Protein AF-A0A8I0K1K8-F1 (afdb_monomer_lite)

Radius of gyration: 28.39 Å; chains: 1; bounding box: 52×17×88 Å

Secondary structure (DSSP, 8-state):
-HHHHHHHHHHHHHHHHHHHHHHHHHHHHHHHHHHHHHHHHHHHHHHHHHHHHHHHHHHHHHHB-TTS-B-HHHHHHHHHHHHHHHHHHHHHHHHS--

Structure (mmCIF, N/CA/C/O backbone):
data_AF-A0A8I0K1K8-F1
#
_entry.id   AF-A0A8I0K1K8-F1
#
loop_
_atom_site.group_PDB
_atom_site.id
_atom_site.type_symbol
_atom_site.label_atom_id
_atom_site.label_alt_id
_atom_site.label_comp_id
_atom_site.label_asym_id
_atom_site.label_entity_id
_atom_site.label_seq_id
_atom_site.pdbx_PDB_ins_code
_atom_site.Cartn_x
_atom_site.Cartn_y
_atom_site.Cartn_z
_atom_site.occupancy
_atom_site.B_iso_or_equiv
_atom_site.auth_seq_id
_atom_site.auth_comp_id
_atom_site.auth_asym_id
_atom_site.auth_atom_id
_atom_site.pdbx_PDB_model_num
ATOM 1 N N . MET A 1 1 ? -26.674 -11.161 52.240 1.00 56.84 1 MET A N 1
ATOM 2 C CA . MET A 1 1 ? -25.322 -11.538 51.768 1.00 56.84 1 MET A CA 1
ATOM 3 C C . MET A 1 1 ? -25.338 -12.189 50.384 1.00 56.84 1 MET A C 1
ATOM 5 O O . MET A 1 1 ? -24.411 -11.940 49.630 1.00 56.84 1 MET A O 1
ATOM 9 N N . SER A 1 2 ? -26.364 -12.963 50.002 1.00 63.75 2 SER A N 1
ATOM 10 C CA . SER A 1 2 ? -26.422 -13.612 48.678 1.00 63.75 2 SER A CA 1
ATOM 11 C C . SER A 1 2 ? -26.743 -12.669 47.505 1.00 63.75 2 SER A C 1
ATOM 13 O O . SER A 1 2 ? -26.165 -12.839 46.438 1.00 63.75 2 SER A O 1
ATOM 15 N N . ASP A 1 3 ? -27.606 -11.662 47.692 1.00 70.25 3 ASP A N 1
ATOM 16 C CA . ASP A 1 3 ? -27.972 -10.715 46.619 1.00 70.25 3 ASP A CA 1
ATOM 17 C C . ASP A 1 3 ? -26.842 -9.751 46.225 1.00 70.25 3 ASP A C 1
ATOM 19 O O . ASP A 1 3 ? -26.692 -9.418 45.054 1.00 70.25 3 ASP A O 1
ATOM 23 N N . GLU A 1 4 ? -26.008 -9.346 47.185 1.00 74.38 4 GLU A N 1
ATOM 24 C CA . GLU A 1 4 ? -24.879 -8.429 46.958 1.00 74.38 4 GLU A CA 1
ATOM 25 C C . GLU A 1 4 ? -23.793 -9.078 46.083 1.00 74.38 4 GLU A C 1
ATOM 27 O O . GLU A 1 4 ? -23.348 -8.484 45.108 1.00 74.38 4 GLU A O 1
ATOM 32 N N . ASN A 1 5 ? -23.499 -10.363 46.321 1.00 76.88 5 ASN A N 1
ATOM 33 C CA . ASN A 1 5 ? -22.579 -11.146 45.488 1.00 76.88 5 ASN A CA 1
ATOM 34 C C . ASN A 1 5 ? -23.101 -11.342 44.050 1.00 76.88 5 ASN A C 1
ATOM 36 O O . ASN A 1 5 ? -22.324 -11.364 43.101 1.00 76.88 5 ASN A O 1
ATOM 40 N N . ILE A 1 6 ? -24.419 -11.498 43.867 1.00 79.38 6 ILE A N 1
ATOM 41 C CA . ILE A 1 6 ? -25.033 -11.635 42.533 1.00 79.38 6 ILE A CA 1
ATOM 42 C C . ILE A 1 6 ? -24.926 -10.320 41.749 1.00 79.38 6 ILE A C 1
ATOM 44 O O . ILE A 1 6 ? -24.730 -10.351 40.531 1.00 79.38 6 ILE A O 1
ATOM 48 N N . HIS A 1 7 ? -25.073 -9.178 42.426 1.00 80.12 7 HIS A N 1
ATOM 49 C CA . HIS A 1 7 ? -24.960 -7.863 41.799 1.00 80.12 7 HIS A CA 1
ATOM 50 C C . HIS A 1 7 ? -23.517 -7.566 41.379 1.00 80.12 7 HIS A C 1
ATOM 52 O O . HIS A 1 7 ? -23.290 -7.193 40.232 1.00 80.12 7 HIS A O 1
ATOM 58 N N . GLU A 1 8 ? -22.544 -7.835 42.252 1.00 77.50 8 GLU A N 1
ATOM 59 C CA . GLU A 1 8 ? -21.119 -7.658 41.943 1.00 77.50 8 GLU A CA 1
ATOM 60 C C . GLU A 1 8 ? -20.664 -8.532 40.766 1.00 77.50 8 GLU A C 1
ATOM 62 O O . GLU A 1 8 ? -20.014 -8.036 39.846 1.00 77.50 8 GLU A O 1
ATOM 67 N N . LEU A 1 9 ? -21.073 -9.808 40.722 1.00 82.88 9 LEU A N 1
ATOM 68 C CA . LEU A 1 9 ? -20.757 -10.680 39.585 1.00 82.88 9 LEU A CA 1
ATOM 69 C C . LEU A 1 9 ? -21.375 -10.184 38.270 1.00 82.88 9 LEU A C 1
ATOM 71 O O . LEU A 1 9 ? -20.792 -10.381 37.205 1.00 82.88 9 LEU A O 1
ATOM 75 N N . ARG A 1 10 ? -22.565 -9.575 38.313 1.00 81.56 10 ARG A N 1
ATOM 76 C CA . ARG A 1 10 ? -23.202 -9.002 37.119 1.00 81.56 10 ARG A CA 1
ATOM 77 C C . ARG A 1 10 ? -22.467 -7.768 36.625 1.00 81.56 10 ARG A C 1
ATOM 79 O O . ARG A 1 10 ? -22.235 -7.670 3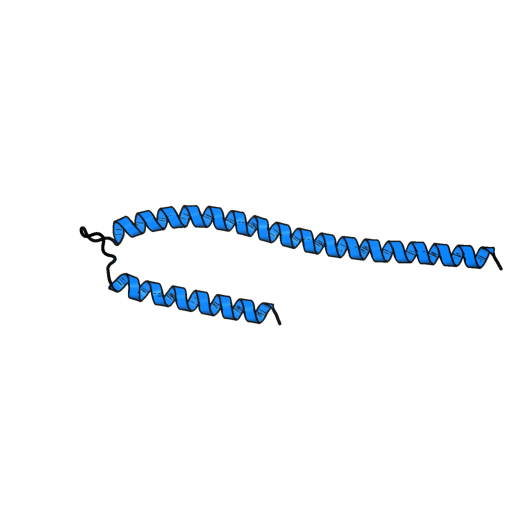5.424 1.00 81.56 10 ARG A O 1
ATOM 86 N N . ASP A 1 11 ? -22.078 -6.884 37.534 1.00 83.69 11 ASP A N 1
ATOM 87 C CA . ASP A 1 11 ? -21.336 -5.672 37.189 1.00 83.69 11 ASP A CA 1
ATOM 88 C C . ASP A 1 11 ? -19.962 -6.011 36.592 1.00 83.69 11 ASP A C 1
ATOM 90 O O . ASP A 1 11 ? -19.520 -5.376 35.634 1.00 83.69 11 ASP A O 1
ATOM 94 N N . GLU A 1 12 ? -19.298 -7.055 37.090 1.00 79.06 12 GLU A N 1
ATOM 95 C CA . GLU A 1 12 ? -18.021 -7.512 36.538 1.00 79.06 12 GLU A CA 1
ATOM 96 C C . GLU A 1 12 ? -18.167 -8.168 35.157 1.00 79.06 12 GLU A C 1
ATOM 98 O O . GLU A 1 12 ? -17.345 -7.931 34.268 1.00 79.06 12 GLU A O 1
ATOM 103 N N . VAL A 1 13 ? -19.240 -8.934 34.931 1.00 83.31 13 VAL A N 1
ATOM 104 C CA . VAL A 1 13 ? -19.561 -9.474 33.600 1.00 83.31 13 VAL A CA 1
ATOM 105 C C . VAL A 1 13 ? -19.846 -8.354 32.602 1.00 83.31 13 VAL A C 1
ATOM 107 O O . VAL A 1 13 ? -19.394 -8.448 31.460 1.00 83.31 13 VAL A O 1
ATOM 110 N N . GLU A 1 14 ? -20.564 -7.308 33.008 1.00 85.56 14 GLU A N 1
ATOM 111 C CA . GLU A 1 14 ? -20.861 -6.172 32.134 1.00 85.56 14 GLU A CA 1
ATOM 112 C C . GLU A 1 14 ? -19.587 -5.391 31.792 1.00 85.56 14 GLU A C 1
ATOM 114 O O . GLU A 1 14 ? -19.286 -5.204 30.615 1.00 85.56 14 GLU A O 1
ATOM 119 N N . ARG A 1 15 ? -18.757 -5.067 32.795 1.00 84.12 15 ARG A N 1
ATOM 120 C CA . ARG A 1 15 ? -17.457 -4.407 32.581 1.00 84.12 15 ARG A CA 1
ATOM 121 C C . ARG A 1 15 ? -16.547 -5.223 31.658 1.00 84.12 15 ARG A C 1
ATOM 123 O O . ARG A 1 15 ? -15.919 -4.673 30.758 1.00 84.12 15 ARG A O 1
ATOM 130 N N . THR A 1 16 ? -16.503 -6.541 31.847 1.00 82.06 16 THR A N 1
ATOM 131 C CA . THR A 1 16 ? -15.701 -7.433 30.999 1.00 82.06 16 THR A CA 1
ATOM 132 C C . THR A 1 16 ? -16.226 -7.440 29.561 1.00 82.06 16 THR A C 1
ATOM 134 O O . THR A 1 16 ? -15.443 -7.432 28.616 1.00 82.06 16 THR A O 1
ATOM 137 N N . ARG A 1 17 ? -17.549 -7.428 29.353 1.00 85.69 17 ARG A N 1
ATOM 138 C CA . ARG A 1 17 ? -18.129 -7.337 28.003 1.00 85.69 17 ARG A CA 1
ATOM 139 C C . ARG A 1 17 ? -17.776 -6.030 27.310 1.00 85.69 17 ARG A C 1
ATOM 141 O O . ARG A 1 17 ? -17.512 -6.063 26.112 1.00 85.69 17 ARG A O 1
ATOM 148 N N . GLU A 1 18 ? -17.754 -4.930 28.048 1.00 86.12 18 GLU A N 1
ATOM 149 C CA . GLU A 1 18 ? -17.401 -3.610 27.530 1.00 86.12 18 GLU A CA 1
ATOM 150 C C . GLU A 1 18 ? -15.925 -3.558 27.089 1.00 86.12 18 GLU A C 1
ATOM 152 O O . GLU A 1 18 ? -15.638 -3.201 25.949 1.00 86.12 18 GLU A O 1
ATOM 157 N N . GLU A 1 19 ? -14.990 -4.062 27.906 1.00 84.00 19 GLU A N 1
ATOM 158 C CA . GLU A 1 19 ? -13.566 -4.155 27.530 1.00 84.00 19 GLU A CA 1
ATOM 159 C C . GLU A 1 19 ? -13.319 -5.063 26.312 1.00 84.00 19 GLU A C 1
ATOM 161 O O . GLU A 1 19 ? -12.480 -4.765 25.451 1.00 84.00 19 GLU A O 1
ATOM 166 N N . LEU A 1 20 ? -14.044 -6.184 26.208 1.00 89.75 20 LEU A N 1
ATOM 167 C CA . LEU A 1 20 ? -13.961 -7.042 25.026 1.00 89.75 20 LEU A CA 1
ATOM 168 C C . LEU A 1 20 ? -14.555 -6.363 23.785 1.00 89.75 20 LEU A C 1
ATOM 170 O O . LEU A 1 20 ? -14.019 -6.566 22.695 1.00 89.75 20 LEU A O 1
ATOM 174 N N . ALA A 1 21 ? -15.626 -5.579 23.929 1.00 87.25 21 ALA A N 1
ATOM 175 C CA . ALA A 1 21 ? -16.217 -4.828 22.824 1.00 87.25 21 ALA A CA 1
ATOM 176 C C . ALA A 1 21 ? -15.226 -3.791 22.273 1.00 87.25 21 ALA A C 1
ATOM 178 O O . ALA A 1 21 ? -14.949 -3.806 21.073 1.00 87.25 21 ALA A O 1
ATOM 179 N N . ASP A 1 22 ? -14.594 -3.006 23.147 1.00 87.00 22 ASP A N 1
ATOM 180 C CA . ASP A 1 22 ? -13.562 -2.033 22.767 1.00 87.00 22 ASP A CA 1
ATOM 181 C C . ASP A 1 22 ? -12.369 -2.701 22.068 1.00 87.00 22 ASP A C 1
ATOM 183 O O . ASP A 1 22 ? -11.865 -2.223 21.048 1.00 87.00 22 ASP A O 1
ATOM 187 N N . THR A 1 23 ? -11.937 -3.860 22.574 1.00 89.12 23 THR A N 1
ATOM 188 C CA . THR A 1 23 ? -10.832 -4.616 21.970 1.00 89.12 23 THR A CA 1
ATOM 189 C C . THR A 1 23 ? -11.197 -5.131 20.574 1.00 89.12 23 THR A C 1
ATOM 191 O O . THR A 1 23 ? -10.369 -5.106 19.658 1.00 89.12 23 THR A O 1
ATOM 194 N N . VAL A 1 24 ? -12.432 -5.604 20.378 1.00 90.94 24 VAL A N 1
ATOM 195 C CA . VAL A 1 24 ? -12.915 -6.059 19.066 1.00 90.94 24 VAL A CA 1
ATOM 196 C C . VAL A 1 24 ? -13.009 -4.893 18.086 1.00 90.94 24 VAL A C 1
ATOM 198 O O . VAL A 1 24 ? -12.585 -5.056 16.940 1.00 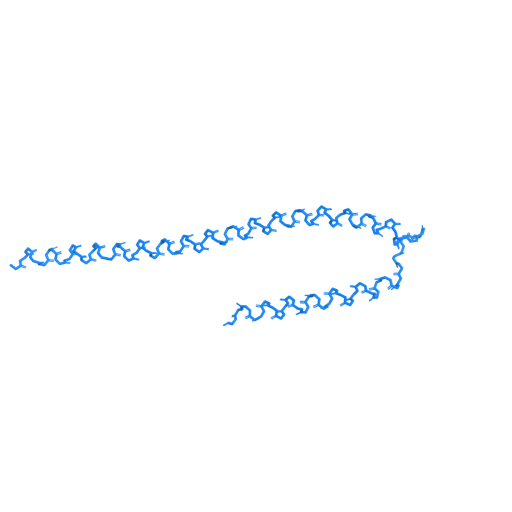90.94 24 VAL A O 1
ATOM 201 N N . ASP A 1 25 ? -13.473 -3.725 18.526 1.00 87.75 25 ASP A N 1
ATOM 202 C CA . ASP A 1 25 ? -13.537 -2.519 17.697 1.00 87.75 25 ASP A CA 1
ATOM 203 C C . ASP A 1 25 ? -12.140 -2.030 17.285 1.00 87.75 25 ASP A C 1
ATOM 205 O O . ASP A 1 25 ? -11.911 -1.719 16.111 1.00 87.75 25 ASP A O 1
ATOM 209 N N . GLU A 1 26 ? -11.156 -2.050 18.191 1.00 90.25 26 GLU A N 1
ATOM 210 C CA . GLU A 1 26 ? -9.766 -1.716 17.855 1.00 90.25 26 GLU A CA 1
ATOM 211 C C . GLU A 1 26 ? -9.182 -2.698 16.824 1.00 90.25 26 GLU A C 1
ATOM 213 O O . GLU A 1 26 ? -8.499 -2.301 15.868 1.00 90.25 26 GLU A O 1
ATOM 218 N N . LEU A 1 27 ? -9.450 -3.997 16.988 1.00 89.19 27 LEU A N 1
ATOM 219 C CA . LEU A 1 27 ? -9.016 -5.015 16.035 1.00 89.19 27 LEU A CA 1
ATOM 220 C C . LEU A 1 27 ? -9.697 -4.824 14.677 1.00 89.19 27 LEU A C 1
ATOM 222 O O . LEU A 1 27 ? -9.012 -4.854 13.651 1.00 89.19 27 LEU A O 1
ATOM 226 N N . ALA A 1 28 ? -11.007 -4.586 14.654 1.00 86.88 28 ALA A N 1
ATOM 227 C CA . ALA A 1 28 ? -11.763 -4.326 13.436 1.00 86.88 28 ALA A CA 1
ATOM 228 C C . ALA A 1 28 ? -11.214 -3.099 12.694 1.00 86.88 28 ALA A C 1
ATOM 230 O O . ALA A 1 28 ? -10.959 -3.174 11.490 1.00 86.88 28 ALA A O 1
ATOM 231 N N . ALA A 1 29 ? -10.907 -2.016 13.414 1.00 86.12 29 ALA A N 1
ATOM 232 C CA . ALA A 1 29 ? -10.286 -0.824 12.846 1.00 86.12 29 ALA A CA 1
ATOM 233 C C . ALA A 1 29 ? -8.914 -1.125 12.213 1.00 86.12 29 ALA A C 1
ATOM 235 O O . ALA A 1 29 ? -8.615 -0.667 11.106 1.00 86.12 29 ALA A O 1
ATOM 236 N N . LYS A 1 30 ? -8.074 -1.943 12.863 1.00 85.06 30 LYS A N 1
ATOM 237 C CA . LYS A 1 30 ? -6.779 -2.370 12.296 1.00 85.06 30 LYS A CA 1
ATOM 238 C C . LYS A 1 30 ? -6.949 -3.232 11.043 1.00 85.06 30 LYS A C 1
ATOM 240 O O . LYS A 1 30 ? -6.163 -3.099 10.099 1.00 85.06 30 LYS A O 1
ATOM 245 N N . PHE A 1 31 ? -7.952 -4.108 11.017 1.00 86.56 31 PHE A N 1
ATOM 246 C CA . PHE A 1 31 ? -8.253 -4.936 9.850 1.00 86.56 31 PHE A CA 1
ATOM 247 C C . PHE A 1 31 ? -8.788 -4.114 8.672 1.00 86.56 31 PHE A C 1
ATOM 249 O O . PHE A 1 31 ? -8.330 -4.336 7.548 1.00 86.56 31 PHE A O 1
ATOM 256 N N . ASP A 1 32 ? -9.656 -3.131 8.916 1.00 85.00 32 ASP A N 1
ATOM 257 C CA . ASP A 1 32 ? -10.167 -2.226 7.879 1.00 85.00 32 ASP A CA 1
ATOM 258 C C . ASP A 1 32 ? -9.027 -1.474 7.181 1.00 85.00 32 ASP A C 1
ATOM 260 O O . ASP A 1 32 ? -8.884 -1.532 5.958 1.00 85.00 32 ASP A O 1
ATOM 264 N N . VAL A 1 33 ? -8.123 -0.864 7.956 1.00 84.81 33 VAL A N 1
ATOM 265 C CA . VAL A 1 33 ? -6.960 -0.145 7.410 1.00 84.81 33 VAL A CA 1
ATOM 266 C C . VAL A 1 33 ? -6.089 -1.066 6.551 1.00 84.81 33 VAL A C 1
ATOM 268 O O . VAL A 1 33 ? -5.593 -0.656 5.499 1.00 84.81 33 VAL A O 1
ATOM 271 N N . LYS A 1 34 ? -5.915 -2.329 6.957 1.00 78.88 34 LYS A N 1
ATOM 272 C CA . LYS A 1 34 ? -5.130 -3.312 6.200 1.00 78.88 34 LYS A CA 1
ATOM 273 C C . LYS A 1 34 ? -5.808 -3.713 4.892 1.00 78.88 34 LYS A C 1
ATOM 275 O O . LYS A 1 34 ? -5.104 -3.869 3.892 1.00 78.88 34 LYS A O 1
ATOM 280 N N . SER A 1 35 ? -7.132 -3.874 4.895 1.00 80.31 35 SER A N 1
ATOM 281 C CA . SER A 1 35 ? -7.899 -4.138 3.674 1.00 80.31 35 SER A CA 1
ATOM 282 C C . SER A 1 35 ? -7.778 -2.963 2.715 1.00 80.31 35 SER A C 1
ATOM 284 O O . SER A 1 35 ? -7.331 -3.138 1.588 1.00 80.31 35 SER A O 1
ATOM 286 N N . ARG A 1 36 ? -8.009 -1.743 3.208 1.00 79.06 36 ARG A N 1
ATOM 287 C CA . ARG A 1 36 ? -7.972 -0.522 2.399 1.00 79.06 36 ARG A CA 1
ATOM 288 C C . ARG A 1 36 ? -6.616 -0.296 1.730 1.00 79.06 36 ARG A C 1
ATOM 290 O O . ARG A 1 36 ? -6.552 0.034 0.551 1.00 79.06 36 ARG A O 1
ATOM 297 N N . VAL A 1 37 ? -5.520 -0.540 2.453 1.00 82.25 37 VAL A N 1
ATOM 298 C CA . VAL A 1 37 ? -4.158 -0.473 1.892 1.00 82.25 37 VAL A CA 1
ATOM 299 C C . VAL A 1 37 ? -3.919 -1.559 0.841 1.00 82.25 37 VAL A C 1
ATOM 301 O O . VAL A 1 37 ? -3.248 -1.300 -0.156 1.00 82.25 37 VAL A O 1
ATOM 304 N N . LYS A 1 38 ? -4.439 -2.773 1.050 1.00 78.62 38 LYS A N 1
ATOM 305 C CA . LYS A 1 38 ? -4.302 -3.877 0.093 1.00 78.62 38 LYS A CA 1
ATOM 306 C C . LYS A 1 38 ? -5.076 -3.598 -1.194 1.00 78.62 38 LYS A C 1
ATOM 308 O O . LYS A 1 38 ? -4.531 -3.834 -2.268 1.00 78.62 38 LYS A O 1
ATOM 313 N N . ASP A 1 39 ? -6.284 -3.065 -1.082 1.00 80.94 39 ASP A N 1
ATOM 314 C CA . ASP A 1 39 ? -7.122 -2.720 -2.230 1.00 80.94 39 ASP A CA 1
ATOM 315 C C . ASP A 1 39 ? -6.477 -1.582 -3.030 1.00 80.94 39 ASP A C 1
ATOM 317 O O . ASP A 1 39 ? -6.216 -1.748 -4.217 1.00 80.94 39 ASP A O 1
ATOM 321 N N . SER A 1 40 ? -6.018 -0.517 -2.358 1.00 78.75 40 SER A N 1
ATOM 322 C CA . SER A 1 40 ? -5.244 0.553 -3.013 1.00 78.75 40 SER A CA 1
ATOM 323 C C . SER A 1 40 ? -3.956 0.048 -3.681 1.00 78.75 40 SER A C 1
ATOM 325 O O . SER A 1 40 ? -3.537 0.578 -4.707 1.00 78.75 40 SER A O 1
ATOM 327 N N . ALA A 1 41 ? -3.297 -0.966 -3.111 1.00 80.06 41 ALA A N 1
ATOM 328 C CA . ALA A 1 41 ? -2.102 -1.559 -3.706 1.00 80.06 41 ALA A CA 1
ATOM 329 C C . ALA A 1 41 ? -2.418 -2.411 -4.945 1.00 80.06 41 ALA A C 1
ATOM 331 O O . ALA A 1 41 ? -1.603 -2.445 -5.868 1.00 80.06 41 ALA A O 1
ATOM 332 N N . ASN A 1 42 ? -3.565 -3.093 -4.975 1.00 79.50 42 ASN A N 1
ATOM 333 C CA . ASN A 1 42 ? -4.022 -3.820 -6.158 1.00 79.50 42 ASN A CA 1
ATOM 334 C C . ASN A 1 42 ? -4.398 -2.851 -7.280 1.00 79.50 42 ASN A C 1
ATOM 336 O O . ASN A 1 42 ? -3.893 -3.014 -8.387 1.00 79.50 42 ASN A O 1
ATOM 340 N N . ASP A 1 43 ? -5.155 -1.796 -6.974 1.00 77.62 43 ASP A N 1
ATOM 341 C CA . ASP A 1 43 ? -5.524 -0.769 -7.955 1.00 77.62 43 ASP A CA 1
ATOM 342 C C . ASP A 1 43 ? -4.278 -0.104 -8.552 1.00 77.62 43 ASP A C 1
ATOM 344 O O . ASP A 1 43 ? -4.137 0.005 -9.770 1.00 77.62 43 ASP A O 1
ATOM 348 N N . PHE A 1 44 ? -3.311 0.258 -7.700 1.00 79.88 44 PHE A N 1
ATOM 349 C CA . PHE A 1 44 ? -2.034 0.807 -8.151 1.00 79.88 44 PHE A CA 1
ATOM 350 C C . PHE A 1 44 ? -1.239 -0.193 -8.997 1.00 79.88 44 PHE A C 1
ATOM 352 O O . PHE A 1 44 ? -0.565 0.192 -9.950 1.00 79.88 44 PHE A O 1
ATOM 359 N N . LYS A 1 45 ? -1.273 -1.486 -8.662 1.00 79.00 45 LYS A N 1
ATOM 360 C CA . LYS A 1 45 ? -0.575 -2.526 -9.425 1.00 79.00 45 LYS A CA 1
ATOM 361 C C . LYS A 1 45 ? -1.187 -2.701 -10.809 1.00 79.00 45 LYS A C 1
ATOM 363 O O . LYS A 1 45 ? -0.425 -2.835 -11.764 1.00 79.00 45 LYS A O 1
ATOM 368 N N . ASP A 1 46 ? -2.508 -2.692 -10.916 1.00 78.62 46 ASP A N 1
ATOM 369 C CA . ASP A 1 46 ? -3.200 -2.845 -12.192 1.00 78.62 46 ASP A CA 1
ATOM 370 C C . AS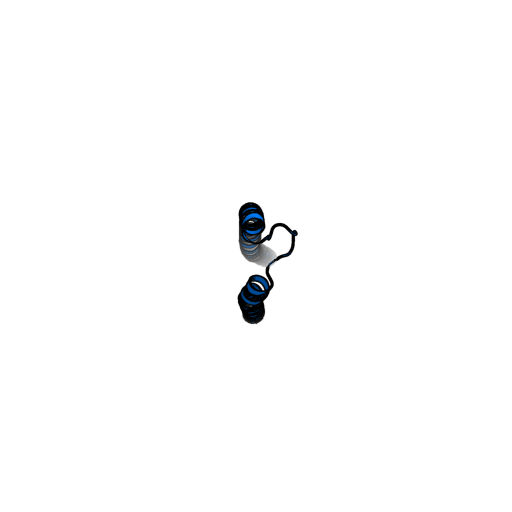P A 1 46 ? -2.979 -1.616 -13.081 1.00 78.62 46 ASP A C 1
ATOM 372 O O . ASP A 1 46 ? -2.545 -1.776 -14.225 1.00 78.62 46 ASP A O 1
ATOM 376 N N . SER A 1 47 ? -3.089 -0.400 -12.532 1.00 74.69 47 SER A N 1
ATOM 377 C CA . SER A 1 47 ? -2.785 0.833 -13.275 1.00 74.69 47 SER A CA 1
ATOM 378 C C . SER A 1 47 ? -1.317 0.902 -13.707 1.00 74.69 47 SER A C 1
ATOM 380 O O . SER A 1 47 ? -0.990 1.285 -14.831 1.00 74.69 47 SER A O 1
ATOM 382 N N . THR A 1 48 ? -0.401 0.482 -12.828 1.00 79.06 48 THR A N 1
ATOM 383 C CA . THR A 1 48 ? 1.033 0.447 -13.138 1.00 79.06 48 THR A CA 1
ATOM 384 C C . THR A 1 48 ? 1.342 -0.621 -14.178 1.00 79.06 48 THR A C 1
ATOM 386 O O . THR A 1 48 ? 2.214 -0.412 -15.012 1.00 79.06 48 THR A O 1
ATOM 389 N N . ARG A 1 49 ? 0.650 -1.765 -14.167 1.00 76.94 49 ARG A N 1
ATOM 390 C CA . ARG A 1 49 ? 0.846 -2.835 -15.153 1.00 76.94 49 ARG A CA 1
ATOM 391 C C . ARG A 1 49 ? 0.454 -2.378 -16.553 1.00 76.94 49 ARG A C 1
ATOM 393 O O . ARG A 1 49 ? 1.179 -2.690 -17.492 1.00 76.94 49 ARG A O 1
ATOM 400 N N . GLU A 1 50 ? -0.646 -1.647 -16.682 1.00 78.44 50 GLU A N 1
ATOM 401 C CA . GLU A 1 50 ? -1.074 -1.052 -17.949 1.00 78.44 50 GLU A CA 1
ATOM 402 C C . GLU A 1 50 ? -0.045 -0.027 -18.445 1.00 78.44 50 GLU A C 1
ATOM 404 O O . GLU A 1 50 ? 0.543 -0.214 -19.507 1.00 78.44 50 GLU A O 1
ATOM 409 N N . SER A 1 51 ? 0.316 0.950 -17.605 1.00 78.06 51 SER A N 1
ATOM 410 C CA . SER A 1 51 ? 1.325 1.964 -17.953 1.00 78.06 51 SER A CA 1
ATOM 411 C C . SER A 1 51 ? 2.707 1.366 -18.259 1.00 78.06 51 SER A C 1
ATOM 413 O O . SER A 1 51 ? 3.443 1.876 -19.102 1.00 78.06 51 SER A O 1
ATOM 415 N N . LEU A 1 52 ? 3.088 0.276 -17.585 1.00 77.75 52 LEU A N 1
ATOM 416 C CA . LEU A 1 52 ? 4.336 -0.443 -17.849 1.00 77.75 52 LEU A CA 1
ATOM 417 C C . LEU A 1 52 ? 4.312 -1.179 -19.184 1.00 77.75 52 LEU A C 1
ATOM 419 O O . LEU A 1 52 ? 5.366 -1.287 -19.805 1.00 77.75 52 LEU A O 1
ATOM 423 N N . ASN A 1 53 ? 3.167 -1.714 -19.610 1.00 77.69 53 ASN A N 1
ATOM 424 C CA . ASN A 1 53 ? 3.055 -2.347 -20.921 1.00 77.69 53 ASN A CA 1
ATOM 425 C C . ASN A 1 53 ? 3.177 -1.297 -22.028 1.00 77.69 53 ASN A C 1
ATOM 427 O O . ASN A 1 53 ? 4.007 -1.478 -22.914 1.00 77.69 53 ASN A O 1
ATOM 431 N N . ASP A 1 54 ? 2.485 -0.164 -21.904 1.00 79.50 54 ASP A N 1
ATOM 432 C CA . ASP A 1 54 ? 2.575 0.941 -22.868 1.00 79.50 54 ASP A CA 1
ATOM 433 C C . ASP A 1 54 ? 3.993 1.513 -22.949 1.00 79.50 54 ASP A C 1
ATOM 435 O O . ASP A 1 54 ? 4.544 1.733 -24.032 1.00 79.50 54 ASP A O 1
ATOM 439 N N . PHE A 1 55 ? 4.632 1.704 -21.791 1.00 74.06 55 PHE A N 1
ATOM 440 C CA . PHE A 1 55 ? 6.020 2.137 -21.732 1.00 74.06 55 PHE A CA 1
ATOM 441 C C . PHE A 1 55 ? 6.954 1.091 -22.337 1.00 74.06 55 PHE A C 1
ATOM 443 O O . PHE A 1 55 ? 7.866 1.449 -23.075 1.00 74.06 55 PHE A O 1
ATOM 450 N N . LYS A 1 56 ? 6.750 -0.197 -22.052 1.00 74.31 56 LYS A N 1
ATOM 451 C CA . LYS A 1 56 ? 7.566 -1.288 -22.592 1.00 74.31 56 LYS A CA 1
ATOM 452 C C . LYS A 1 56 ? 7.434 -1.389 -24.105 1.00 74.31 56 LYS A C 1
ATOM 454 O O . LYS A 1 56 ? 8.455 -1.606 -24.746 1.00 74.31 56 LYS A O 1
ATOM 459 N N . ASP A 1 57 ? 6.247 -1.202 -24.665 1.00 74.12 57 ASP A N 1
ATOM 460 C CA . ASP A 1 57 ? 6.038 -1.203 -26.113 1.00 74.12 57 ASP A CA 1
ATOM 461 C C . ASP A 1 57 ? 6.678 0.032 -26.759 1.00 74.12 57 ASP A C 1
ATOM 463 O O . ASP A 1 57 ? 7.486 -0.116 -27.676 1.00 74.12 57 ASP A O 1
ATOM 467 N N . SER A 1 58 ? 6.476 1.222 -26.186 1.00 69.31 58 SER A N 1
ATOM 468 C CA . SER A 1 58 ? 7.098 2.474 -26.662 1.00 69.31 58 SER A CA 1
ATOM 469 C C . SER A 1 58 ? 8.630 2.440 -26.581 1.00 69.31 58 SER A C 1
ATOM 471 O O . SER A 1 58 ? 9.355 2.910 -27.461 1.00 69.31 58 SER A O 1
ATOM 473 N N . THR A 1 59 ? 9.149 1.851 -25.507 1.00 66.62 59 THR A N 1
ATOM 474 C CA . THR A 1 59 ? 10.584 1.701 -25.260 1.00 66.62 59 THR A CA 1
ATOM 475 C C . THR A 1 59 ? 11.168 0.589 -26.122 1.00 66.62 59 THR A C 1
ATOM 477 O O . THR A 1 59 ? 12.284 0.718 -26.608 1.00 66.62 59 THR A O 1
ATOM 480 N N . ARG A 1 60 ? 10.429 -0.494 -26.377 1.00 64.81 60 ARG A N 1
ATOM 481 C CA . ARG A 1 60 ? 10.831 -1.532 -27.330 1.00 64.81 60 ARG A CA 1
ATOM 482 C C . ARG A 1 60 ? 10.932 -0.944 -28.732 1.00 64.81 60 ARG A C 1
ATOM 484 O O . ARG A 1 60 ? 11.933 -1.171 -29.397 1.00 64.81 60 ARG A O 1
ATOM 491 N N . GLU A 1 61 ? 9.976 -0.138 -29.162 1.00 64.62 61 GLU A N 1
ATOM 492 C CA . GLU A 1 61 ? 10.042 0.511 -30.473 1.00 64.62 61 GLU A CA 1
ATOM 493 C C . GLU A 1 61 ? 11.217 1.502 -30.574 1.00 64.62 61 GLU A C 1
ATOM 495 O O . GLU A 1 61 ? 11.885 1.571 -31.601 1.00 64.62 61 GLU A O 1
ATOM 500 N N . SER A 1 62 ? 11.549 2.189 -29.477 1.00 60.31 62 SER A N 1
ATOM 501 C CA . SER A 1 62 ? 12.614 3.205 -29.452 1.00 60.31 62 SER A CA 1
ATOM 502 C C . SER A 1 62 ? 14.026 2.670 -29.150 1.00 60.31 62 SER A C 1
ATOM 504 O O . SER A 1 62 ? 15.011 3.350 -29.437 1.00 60.31 62 SER A O 1
ATOM 506 N N . LEU A 1 63 ? 14.164 1.483 -28.544 1.00 57.38 63 LEU A N 1
ATOM 507 C CA . LEU A 1 63 ? 15.455 0.929 -28.093 1.00 57.38 63 LEU A CA 1
ATOM 508 C C . LEU A 1 63 ? 15.931 -0.294 -28.878 1.00 57.38 63 LEU A C 1
ATOM 510 O O . LEU A 1 63 ? 17.076 -0.721 -28.689 1.00 57.38 63 LEU A O 1
ATOM 514 N N . THR A 1 64 ? 15.080 -0.872 -29.725 1.00 57.50 64 THR A N 1
ATOM 515 C CA . THR A 1 64 ? 15.464 -2.029 -30.531 1.00 57.50 64 THR A CA 1
ATOM 516 C C . THR A 1 64 ? 15.990 -1.546 -31.879 1.00 57.50 64 THR A C 1
ATOM 518 O O . THR A 1 64 ? 15.246 -1.000 -32.685 1.00 57.50 64 THR A O 1
ATOM 521 N N . ASP A 1 65 ? 17.289 -1.729 -32.123 1.00 59.94 65 ASP A N 1
ATOM 522 C CA . ASP A 1 65 ? 17.844 -1.625 -33.477 1.00 59.94 65 ASP A CA 1
ATOM 523 C C . ASP A 1 65 ? 17.253 -2.749 -34.355 1.00 59.94 65 ASP A C 1
ATOM 525 O O . ASP A 1 65 ? 16.757 -3.739 -33.809 1.00 59.94 65 ASP A O 1
ATOM 529 N N . GLN A 1 66 ? 17.312 -2.631 -35.688 1.00 55.84 66 GLN A N 1
ATOM 530 C CA . GLN A 1 66 ? 16.626 -3.506 -36.675 1.00 55.84 66 GLN A CA 1
ATOM 531 C C . GLN A 1 66 ? 16.888 -5.026 -36.507 1.00 55.84 66 GLN A C 1
ATOM 533 O O . GLN A 1 66 ? 16.197 -5.860 -37.084 1.00 55.84 66 GLN A O 1
ATOM 538 N N . ASP A 1 67 ? 17.855 -5.377 -35.663 1.00 57.34 67 ASP A N 1
ATOM 539 C CA . ASP A 1 67 ? 18.316 -6.711 -35.291 1.00 57.34 67 ASP A CA 1
ATOM 540 C C . ASP A 1 67 ? 17.722 -7.295 -33.986 1.00 57.34 67 ASP A C 1
ATOM 542 O O . ASP A 1 67 ? 18.105 -8.394 -33.577 1.00 57.34 67 ASP A O 1
ATOM 546 N N . GLY A 1 68 ? 16.831 -6.593 -33.275 1.00 56.00 68 GLY A N 1
ATOM 547 C CA . GLY A 1 68 ? 16.181 -7.145 -32.074 1.00 56.00 68 GLY A CA 1
ATOM 548 C C . GLY A 1 68 ? 16.995 -7.045 -30.771 1.00 56.00 68 GLY A C 1
ATOM 549 O O . GLY A 1 68 ? 16.596 -7.620 -29.757 1.00 56.00 68 GLY A O 1
ATOM 550 N N . LYS A 1 69 ? 18.144 -6.353 -30.777 1.00 59.53 69 LYS A N 1
ATOM 551 C CA . LYS A 1 69 ? 19.117 -6.344 -29.665 1.00 59.53 69 LYS A CA 1
ATOM 552 C C . LYS A 1 69 ? 19.048 -5.018 -28.886 1.00 59.53 69 LYS A C 1
ATOM 554 O O . LYS A 1 69 ? 19.190 -3.963 -29.505 1.00 59.53 69 LYS A O 1
ATOM 559 N N . PRO A 1 70 ? 18.862 -5.036 -27.551 1.00 58.31 70 PRO A N 1
ATOM 560 C CA . PRO A 1 70 ? 18.875 -3.816 -26.745 1.00 58.31 70 PRO A CA 1
ATOM 561 C C . PRO A 1 70 ? 20.277 -3.192 -26.741 1.00 58.31 70 PRO A C 1
ATOM 563 O O . PRO A 1 70 ? 21.272 -3.890 -26.533 1.00 58.31 70 PRO A O 1
ATOM 566 N N . ARG A 1 71 ? 20.368 -1.875 -26.968 1.00 60.31 71 ARG A N 1
ATOM 567 C CA . ARG A 1 71 ? 21.654 -1.159 -26.999 1.00 60.31 71 ARG A CA 1
ATOM 568 C C . ARG A 1 71 ? 22.368 -1.254 -25.631 1.00 60.31 71 ARG A C 1
ATOM 570 O O . ARG A 1 71 ? 21.746 -1.004 -24.600 1.00 6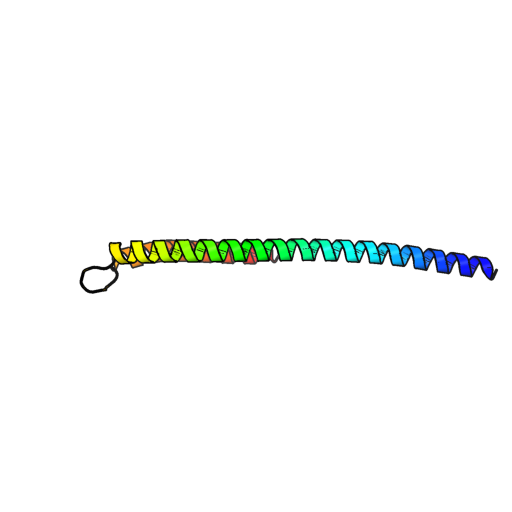0.31 71 ARG A O 1
ATOM 577 N N . PRO A 1 72 ? 23.671 -1.582 -25.577 1.00 60.31 72 PRO A N 1
ATOM 578 C CA . PRO A 1 72 ? 24.383 -1.822 -24.315 1.00 60.31 72 PRO A CA 1
ATOM 579 C C . PRO A 1 72 ? 24.485 -0.581 -23.409 1.00 60.31 72 PRO A C 1
ATOM 581 O O . PRO A 1 72 ? 24.554 -0.712 -22.188 1.00 60.31 72 PRO A O 1
ATOM 584 N N . GLU A 1 73 ? 24.425 0.626 -23.976 1.00 59.16 73 GLU A N 1
ATOM 585 C CA . GLU A 1 73 ? 24.512 1.888 -23.226 1.00 59.16 73 GLU A CA 1
ATOM 586 C C . GLU A 1 73 ? 23.269 2.167 -22.359 1.00 59.16 73 GLU A C 1
ATOM 588 O O . GLU A 1 73 ? 23.395 2.646 -21.232 1.00 59.16 73 GLU A O 1
ATOM 593 N N . VAL A 1 74 ? 22.067 1.800 -22.822 1.00 62.44 74 VAL A N 1
ATOM 594 C CA . VAL A 1 74 ? 20.819 1.970 -22.045 1.00 62.44 74 VAL A CA 1
ATOM 595 C C . VAL A 1 74 ? 20.675 0.927 -20.937 1.00 62.44 74 VAL A C 1
ATOM 597 O O . VAL A 1 74 ? 20.088 1.218 -19.895 1.00 62.44 74 VAL A O 1
ATOM 600 N N . LEU A 1 75 ? 21.273 -0.257 -21.102 1.00 60.22 75 LEU A N 1
ATOM 601 C CA . LEU A 1 75 ? 21.337 -1.270 -20.044 1.00 60.22 75 LEU A CA 1
ATOM 602 C C . LEU A 1 75 ? 22.200 -0.811 -18.860 1.00 60.22 75 LEU A C 1
ATOM 604 O O . LEU A 1 75 ? 21.817 -1.019 -17.708 1.00 60.22 75 LEU A O 1
ATOM 608 N N . ALA A 1 76 ? 23.327 -0.147 -19.129 1.00 60.47 76 ALA A N 1
ATOM 609 C CA . ALA A 1 76 ? 24.213 0.360 -18.083 1.00 60.47 76 ALA A CA 1
ATOM 610 C C . ALA A 1 76 ? 23.567 1.495 -17.264 1.00 60.47 76 ALA A C 1
ATOM 612 O O . ALA A 1 76 ? 23.701 1.527 -16.041 1.00 60.47 76 ALA A O 1
ATOM 613 N N . LEU A 1 77 ? 22.814 2.393 -17.912 1.00 58.44 77 LEU A N 1
ATOM 614 C CA . LEU A 1 77 ? 22.157 3.517 -17.236 1.00 58.44 77 LEU A CA 1
ATOM 615 C C . LEU A 1 77 ? 20.924 3.080 -16.416 1.00 58.44 77 LEU A C 1
ATOM 617 O O . LEU A 1 77 ? 20.712 3.559 -15.301 1.00 58.44 77 LEU A O 1
ATOM 621 N N . ALA A 1 78 ? 20.133 2.129 -16.926 1.00 60.19 78 ALA A N 1
ATOM 622 C CA . ALA A 1 78 ? 18.938 1.621 -16.243 1.00 60.19 78 ALA A CA 1
ATOM 623 C C . ALA A 1 78 ? 19.260 0.770 -14.993 1.00 60.19 78 ALA A C 1
ATOM 625 O O . ALA A 1 78 ? 18.483 0.738 -14.032 1.00 60.19 78 ALA A O 1
ATOM 626 N N . ALA A 1 79 ? 20.422 0.111 -14.961 1.00 67.31 79 ALA A N 1
ATOM 627 C CA . ALA A 1 79 ? 20.851 -0.715 -13.830 1.00 67.31 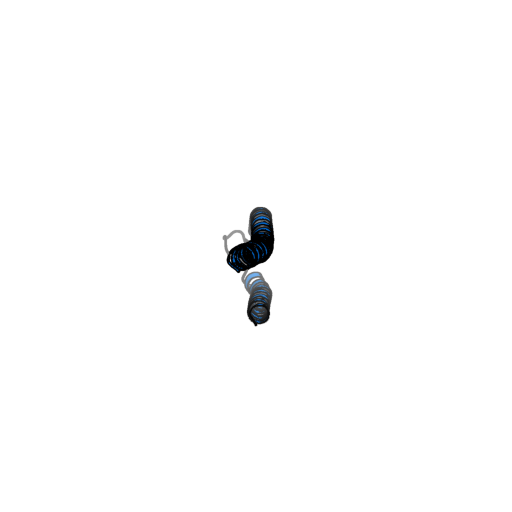79 ALA A CA 1
ATOM 628 C C . ALA A 1 79 ? 21.178 0.101 -12.560 1.00 67.31 79 ALA A C 1
ATOM 630 O O . ALA A 1 79 ? 20.971 -0.375 -11.441 1.00 67.31 79 ALA A O 1
ATOM 631 N N . GLY A 1 80 ? 21.650 1.345 -12.702 1.00 76.31 80 GLY A N 1
ATOM 632 C CA . GLY A 1 80 ? 22.028 2.191 -11.561 1.00 76.31 80 GLY A CA 1
ATOM 633 C C . GLY A 1 80 ? 20.834 2.707 -10.747 1.00 76.31 80 GLY A C 1
ATOM 634 O O . GLY A 1 80 ? 20.846 2.680 -9.518 1.00 76.31 80 GLY A O 1
ATOM 635 N N . ILE A 1 81 ? 19.765 3.141 -11.419 1.00 77.38 81 ILE A N 1
ATOM 636 C CA . ILE A 1 81 ? 18.583 3.711 -10.747 1.00 77.38 81 ILE A CA 1
ATOM 637 C C . ILE A 1 81 ? 17.775 2.612 -10.046 1.00 77.38 81 ILE A C 1
ATOM 639 O O . ILE A 1 81 ? 17.341 2.778 -8.905 1.00 77.38 81 ILE A O 1
ATOM 643 N N . THR A 1 82 ? 17.615 1.458 -10.696 1.00 78.69 82 THR A N 1
ATOM 644 C CA . THR A 1 82 ? 16.884 0.312 -10.135 1.00 78.69 82 THR A CA 1
ATOM 645 C C . THR A 1 82 ? 17.568 -0.256 -8.890 1.00 78.69 82 THR A C 1
ATOM 647 O O . THR A 1 82 ? 16.892 -0.538 -7.900 1.00 78.69 82 THR A O 1
ATOM 650 N N . SER A 1 83 ? 18.901 -0.350 -8.886 1.00 80.81 83 SER A N 1
ATOM 651 C CA . SER A 1 83 ? 19.670 -0.802 -7.720 1.00 80.81 83 SER A CA 1
ATOM 652 C C . SER A 1 83 ? 19.586 0.170 -6.535 1.00 80.81 83 SER A C 1
ATOM 654 O O . SER A 1 83 ? 19.374 -0.279 -5.407 1.00 80.81 83 SER A O 1
ATOM 656 N N . LEU A 1 84 ? 19.638 1.488 -6.768 1.00 85.81 84 LEU A N 1
ATOM 657 C CA . LEU A 1 84 ? 19.423 2.497 -5.719 1.00 85.81 84 LEU A CA 1
ATOM 658 C C . LEU A 1 84 ? 17.995 2.467 -5.154 1.00 85.81 84 LEU A C 1
ATOM 660 O O . LEU A 1 84 ? 17.820 2.498 -3.934 1.00 85.81 84 LEU A O 1
ATOM 664 N N . CYS A 1 85 ? 16.972 2.360 -6.008 1.00 88.06 85 CYS A N 1
ATOM 665 C CA . CYS A 1 85 ? 15.577 2.250 -5.569 1.00 88.06 85 CYS A CA 1
ATOM 666 C C . CYS A 1 85 ? 15.327 0.987 -4.735 1.00 88.06 85 CYS A C 1
ATOM 668 O O . CYS A 1 85 ? 14.683 1.065 -3.688 1.00 88.06 85 CYS A O 1
ATOM 670 N N . LEU A 1 86 ? 15.853 -0.166 -5.161 1.00 88.75 86 LEU A N 1
ATOM 671 C CA . LEU A 1 86 ? 15.740 -1.416 -4.407 1.00 88.75 86 LEU A CA 1
ATOM 672 C C . LEU A 1 86 ? 16.467 -1.323 -3.062 1.00 88.75 86 LEU A C 1
ATOM 674 O O . LEU A 1 86 ? 15.883 -1.667 -2.035 1.00 88.75 86 LEU A O 1
ATOM 678 N N . ALA A 1 87 ? 17.692 -0.790 -3.037 1.00 88.94 87 ALA A N 1
ATOM 679 C CA . ALA A 1 87 ? 18.437 -0.574 -1.798 1.00 88.94 87 ALA A CA 1
ATOM 680 C C . ALA A 1 87 ? 17.682 0.356 -0.831 1.00 88.94 87 ALA A C 1
ATOM 682 O O . ALA A 1 87 ? 17.601 0.072 0.365 1.00 88.94 87 ALA A O 1
ATOM 683 N N . PHE A 1 88 ? 17.069 1.429 -1.341 1.00 93.50 88 PHE A N 1
ATOM 684 C CA . PHE A 1 88 ? 16.255 2.347 -0.547 1.00 93.50 88 PHE A CA 1
ATOM 685 C C . PHE A 1 88 ? 14.991 1.681 0.013 1.00 93.50 88 PHE A C 1
ATOM 687 O O . PHE A 1 88 ? 14.672 1.864 1.189 1.00 93.50 88 PHE A O 1
ATOM 694 N N . LEU A 1 89 ? 14.282 0.883 -0.792 1.00 89.81 89 LEU A N 1
ATOM 695 C CA . LEU A 1 89 ? 13.095 0.151 -0.342 1.00 89.81 89 LEU A CA 1
ATOM 696 C C . LEU A 1 89 ? 13.434 -0.881 0.734 1.00 89.81 89 LEU A C 1
ATOM 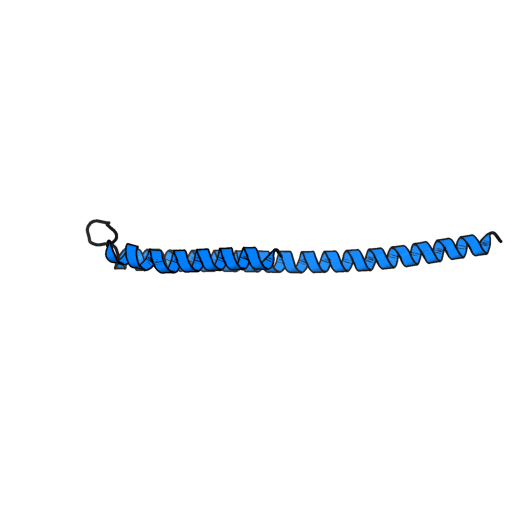698 O O . LEU A 1 89 ? 12.715 -0.959 1.729 1.00 89.81 89 LEU A O 1
ATOM 702 N N . VAL A 1 90 ? 14.544 -1.605 0.580 1.00 90.56 90 VAL A N 1
ATOM 703 C CA . VAL A 1 90 ? 15.051 -2.552 1.583 1.00 90.56 90 VAL A CA 1
ATOM 704 C C . VAL A 1 90 ? 15.423 -1.812 2.873 1.00 90.56 90 VAL A C 1
ATOM 706 O O . VAL A 1 90 ? 14.932 -2.152 3.948 1.00 90.56 90 VAL A O 1
ATOM 709 N N . LEU A 1 91 ? 16.197 -0.726 2.793 1.00 90.31 91 LEU A N 1
ATOM 710 C CA . LEU A 1 91 ? 16.524 0.109 3.959 1.00 90.31 91 LEU A CA 1
ATOM 711 C C . LEU A 1 91 ? 15.269 0.642 4.666 1.00 90.31 91 LEU A C 1
ATOM 713 O O . LEU A 1 91 ? 15.209 0.675 5.897 1.00 90.31 91 LEU A O 1
ATOM 717 N N . ARG A 1 92 ? 14.250 1.042 3.903 1.00 92.19 92 ARG A N 1
ATOM 718 C CA . ARG A 1 92 ? 12.978 1.535 4.435 1.00 92.19 92 ARG A CA 1
ATOM 719 C C . ARG A 1 92 ? 12.139 0.421 5.060 1.00 92.19 92 ARG A C 1
ATOM 721 O O . ARG A 1 92 ? 11.514 0.674 6.088 1.00 92.19 92 ARG A O 1
ATOM 728 N N . SER A 1 93 ? 12.121 -0.786 4.493 1.00 82.88 93 SER A N 1
ATOM 729 C CA . SER A 1 93 ? 11.374 -1.915 5.060 1.00 82.88 93 SER A CA 1
ATOM 730 C C . SER A 1 93 ? 12.004 -2.414 6.359 1.00 82.88 93 SER A C 1
ATOM 732 O O . SER A 1 93 ? 11.280 -2.734 7.295 1.00 82.88 93 SER A O 1
ATOM 734 N N . LEU A 1 94 ? 13.336 -2.392 6.461 1.00 78.62 94 LEU A N 1
ATOM 735 C CA . LEU A 1 94 ? 14.069 -2.731 7.686 1.00 78.62 94 LEU A CA 1
ATOM 736 C C . LEU A 1 94 ? 13.869 -1.703 8.810 1.00 78.62 94 LEU A C 1
ATOM 738 O O . LEU A 1 94 ? 13.801 -2.079 9.976 1.00 78.62 94 LEU A O 1
ATOM 742 N N . ARG A 1 95 ? 13.729 -0.412 8.483 1.00 85.50 95 ARG A N 1
ATOM 743 C CA . ARG A 1 95 ? 13.467 0.642 9.483 1.00 85.50 95 ARG A CA 1
ATOM 744 C C . ARG A 1 95 ? 12.036 0.665 10.011 1.00 85.50 95 ARG A C 1
ATOM 746 O O . ARG A 1 95 ? 11.815 1.225 11.072 1.00 85.50 95 ARG A O 1
ATOM 753 N N . ARG A 1 96 ? 11.074 0.112 9.272 1.00 77.44 96 ARG A N 1
ATOM 754 C CA . ARG A 1 96 ? 9.651 0.112 9.653 1.00 77.44 96 ARG A CA 1
ATOM 755 C C . ARG A 1 96 ? 9.255 -1.086 10.523 1.00 77.44 96 ARG A C 1
ATOM 757 O O . ARG A 1 96 ? 8.141 -1.104 11.027 1.00 77.44 96 ARG A O 1
ATOM 764 N N . GLY A 1 97 ? 10.134 -2.086 10.630 1.00 61.84 97 GLY A N 1
ATOM 765 C CA . GLY A 1 97 ? 9.943 -3.290 11.445 1.00 61.84 97 GLY A CA 1
ATOM 766 C C . GLY A 1 97 ? 10.670 -3.277 12.797 1.00 61.84 97 GLY A C 1
ATOM 767 O O . GLY A 1 97 ? 10.629 -4.286 13.492 1.00 61.84 97 GLY A O 1
ATOM 768 N N . ARG A 1 98 ? 11.348 -2.177 13.148 1.00 52.44 98 ARG A N 1
ATOM 769 C CA . ARG A 1 98 ? 11.868 -1.883 14.493 1.00 52.44 98 ARG A CA 1
ATOM 770 C C . ARG A 1 98 ? 11.004 -0.811 15.133 1.00 52.44 98 ARG A C 1
ATOM 772 O O . ARG A 1 98 ? 10.913 -0.840 16.375 1.00 52.44 98 ARG A O 1
#

Organism: NCBI:txid2663859

InterPro domains:
  IPR022062 Protein of unknown function DUF3618 [PF12277] (4-47)

pLDDT: mean 76.5, std 10.81, range [52.44, 93.5]

Foldseek 3Di:
DVVVVVVVVVVVVVVVVVVVVVVVVVVVVVVVVVVVVVVVVVVVVVVVVVVVVVVVVVCQVVQQDPVRDGDVVVVVVVVVVVVVVVVVVVVVVVVVVD

Sequence (98 aa):
MSDENIHELRDEVERTREELADTVDELAAKFDVKSRVKDSANDFKDSTRESLNDFKDSTRESLTDQDGKPRPEVLALAAGITSLCLAFLVLRSLRRGR